Protein AF-A0A967HK49-F1 (afdb_monomer)

Radius of gyration: 25.36 Å; Cα contacts (8 Å, |Δi|>4): 169; chains: 1; bounding box: 59×46×74 Å

Solvent-accessible surface area (backbone atoms only — not comparable to full-atom values): 9753 Å² total; per-residue (Å²): 129,74,72,48,77,47,80,53,102,76,40,44,35,42,35,39,63,53,72,50,97,86,39,42,35,44,36,43,31,40,34,40,38,42,48,78,60,36,55,66,58,54,94,52,14,68,64,40,56,65,20,32,44,98,86,43,30,23,46,39,30,36,36,38,32,46,36,78,93,59,62,46,79,44,81,36,56,63,60,22,51,51,47,33,52,55,48,53,51,53,53,51,54,52,52,50,51,51,52,52,55,48,54,50,49,54,50,56,66,69,45,76,69,57,77,88,57,77,81,59,57,71,66,61,50,48,53,58,45,52,68,53,42,75,75,63,58,61,75,83,71,69,57,52,71,65,56,56,50,53,52,51,51,49,56,48,51,52,52,52,48,48,59,71,65,66,78,72,87,74,93,132

pLDDT: mean 71.93, std 16.98, range [38.19, 93.62]

Mean predicted aligned error: 16.42 Å

Secondary structure (DSSP, 8-state):
-PPEEEEETTEEEEEEEEE-TT-EEEEEEEEEEEHHHHHTTGGGHHHHHHT--TTSEEEEEEEEEEETTEEEEEEE-HHHHHHHHHHHHHHHHHHHHHHHHHHHHHHHHHS---GGGTTS-HHHHHHHHHHHHTTTS-GGG---HHHHHHHHHHHHHHHHHHHHHSS-----

Nearest PDB structures (foldseek):
  6uxd-assembly2_B  TM=5.721E-01  e=3.388E-01  Chlamydia trachomatis L2/434/Bu
  3n8b-assembly1_B  TM=3.543E-01  e=1.257E+00  Borreliella burgdorferi
  3df6-assembly2_D  TM=5.010E-01  e=8.467E+00  Captovirus AFV1

Foldseek 3Di:
DDWDWDDDPFKIKIKDWDADPVQWTWMKMKIFHALVVLCVPPPCSVLQQLLQDVVRTGIKMWIWTDGPVDIDIDIDCVNSVVSNVVVVVVVVVVVLVVVVVVVVVVVVVVPPPPPVCVPDDPVVVCVVCVVVVVVVDPCVNPPPVVNVVVVVVVVVVVVVVCVVVVPDDDDD

Structure (mmCIF, N/CA/C/O backbone):
data_AF-A0A967HK49-F1
#
_entry.id   AF-A0A967HK49-F1
#
loop_
_atom_site.group_PDB
_atom_site.id
_atom_site.type_symbol
_atom_site.label_atom_id
_atom_site.label_alt_id
_atom_site.label_comp_id
_atom_site.label_asym_id
_atom_site.label_entity_id
_atom_site.label_seq_id
_atom_site.pdbx_PDB_ins_code
_atom_site.Cartn_x
_atom_site.Cartn_y
_atom_site.Cartn_z
_atom_site.occupancy
_atom_site.B_iso_or_equiv
_atom_site.auth_seq_id
_atom_site.auth_comp_id
_atom_site.auth_asym_id
_atom_site.auth_atom_id
_atom_site.pdbx_PDB_model_num
ATOM 1 N N . MET A 1 1 ? 6.597 -4.920 20.587 1.00 59.91 1 MET A N 1
ATOM 2 C CA . MET A 1 1 ? 5.125 -4.834 20.531 1.00 59.91 1 MET A CA 1
ATOM 3 C C . MET A 1 1 ? 4.633 -6.159 20.006 1.00 59.91 1 MET A C 1
ATOM 5 O O . MET A 1 1 ? 5.115 -6.571 18.957 1.00 59.91 1 MET A O 1
ATOM 9 N N . ASP A 1 2 ? 3.750 -6.824 20.742 1.00 75.25 2 ASP A N 1
ATOM 10 C CA . ASP A 1 2 ? 3.174 -8.090 20.297 1.00 75.25 2 ASP A CA 1
ATOM 11 C C . ASP A 1 2 ? 2.218 -7.825 19.134 1.00 75.25 2 ASP A C 1
ATOM 13 O O . ASP A 1 2 ? 1.284 -7.028 19.238 1.00 75.25 2 ASP A O 1
ATOM 17 N N . GLN A 1 3 ? 2.499 -8.452 17.993 1.00 78.75 3 GLN A N 1
ATOM 18 C CA . GLN A 1 3 ? 1.605 -8.439 16.845 1.00 78.75 3 GLN A CA 1
ATOM 19 C C . GLN A 1 3 ? 0.640 -9.607 16.960 1.00 78.75 3 GLN A C 1
ATOM 21 O O . GLN A 1 3 ? 1.050 -10.758 17.092 1.00 78.75 3 GLN A O 1
ATOM 26 N N . THR A 1 4 ? -0.649 -9.306 16.857 1.00 85.69 4 THR A N 1
ATOM 27 C CA . THR A 1 4 ? -1.687 -10.324 16.731 1.00 85.69 4 THR A CA 1
ATOM 28 C C . THR A 1 4 ? -2.080 -10.429 15.267 1.00 85.69 4 THR A C 1
ATOM 30 O O . THR A 1 4 ? -2.543 -9.457 14.667 1.00 85.69 4 THR A O 1
ATOM 33 N N . VAL A 1 5 ? -1.886 -11.610 14.685 1.00 85.69 5 VAL A N 1
ATOM 34 C CA . VAL A 1 5 ? -2.357 -11.923 13.335 1.00 85.69 5 VAL A CA 1
ATOM 35 C C . VAL A 1 5 ? -3.682 -12.665 13.463 1.00 85.69 5 VAL A C 1
ATOM 37 O O . VAL A 1 5 ? -3.742 -13.744 14.044 1.00 85.69 5 VAL A O 1
ATOM 40 N N . LEU A 1 6 ? -4.743 -12.078 12.923 1.00 83.50 6 LEU A N 1
ATOM 41 C CA . LEU A 1 6 ? -6.047 -12.711 12.780 1.00 83.50 6 LEU A CA 1
ATOM 42 C C . LEU A 1 6 ? -6.212 -13.128 11.320 1.00 83.50 6 LEU A C 1
ATOM 44 O O . LEU A 1 6 ? -6.276 -12.286 10.424 1.00 83.50 6 LEU A O 1
ATOM 48 N N . GLN A 1 7 ? -6.274 -14.435 11.084 1.00 83.88 7 GLN A N 1
ATOM 49 C CA . GLN A 1 7 ? -6.595 -15.005 9.780 1.00 83.88 7 GLN A CA 1
ATOM 50 C C . GLN A 1 7 ? -8.032 -15.516 9.794 1.00 83.88 7 GLN A C 1
ATOM 52 O O . GLN A 1 7 ? -8.394 -16.354 10.617 1.00 83.88 7 GLN A O 1
ATOM 57 N N . GLY A 1 8 ? -8.845 -15.012 8.874 1.00 80.81 8 GLY A N 1
ATOM 58 C CA . GLY A 1 8 ? -10.134 -15.586 8.514 1.00 80.81 8 GLY A CA 1
ATOM 59 C C . GLY A 1 8 ? -10.184 -15.907 7.023 1.00 80.81 8 GLY A C 1
ATOM 60 O O . GLY A 1 8 ? -9.365 -15.418 6.244 1.00 80.81 8 GLY A O 1
ATOM 61 N N . ASP A 1 9 ? -11.195 -16.673 6.612 1.00 77.00 9 ASP A N 1
ATOM 62 C CA . ASP A 1 9 ? -11.347 -17.180 5.236 1.00 77.00 9 ASP A CA 1
ATOM 63 C C . ASP A 1 9 ? -11.295 -16.091 4.150 1.00 77.00 9 ASP A C 1
ATOM 65 O O . ASP A 1 9 ? -10.948 -16.356 3.000 1.00 77.00 9 ASP A O 1
ATOM 69 N N . ARG A 1 10 ? -11.662 -14.851 4.497 1.00 73.94 10 ARG A N 1
ATOM 70 C CA . ARG A 1 10 ? -11.753 -13.717 3.561 1.00 73.94 10 ARG A CA 1
ATOM 71 C C . ARG A 1 10 ? -10.971 -12.482 3.979 1.00 73.94 10 ARG A C 1
ATOM 73 O O . ARG A 1 10 ? -10.972 -11.497 3.245 1.00 73.94 10 ARG A O 1
ATOM 80 N N . LEU A 1 11 ? -10.355 -12.504 5.155 1.00 79.62 11 LEU A N 1
ATOM 81 C CA . LEU A 1 11 ? -9.755 -11.317 5.739 1.00 79.62 11 LEU A CA 1
ATOM 82 C C . LEU A 1 11 ? -8.552 -11.716 6.579 1.00 79.62 11 LEU A C 1
ATOM 84 O O . LEU A 1 11 ? -8.657 -12.529 7.492 1.00 79.62 11 LEU A O 1
ATOM 88 N N . GLU A 1 12 ? -7.414 -11.119 6.256 1.00 85.88 12 GLU A N 1
ATOM 89 C CA . GLU A 1 12 ? -6.233 -11.161 7.106 1.00 85.88 12 GLU A CA 1
ATOM 90 C C . GLU A 1 12 ? -6.083 -9.791 7.757 1.00 85.88 12 GLU A C 1
ATOM 92 O O . GLU A 1 12 ? -6.076 -8.763 7.074 1.00 85.88 12 GLU A O 1
ATOM 97 N N . ALA A 1 13 ? -5.992 -9.783 9.081 1.00 86.44 13 ALA A N 1
ATOM 98 C CA . ALA A 1 13 ? -5.774 -8.590 9.873 1.00 86.44 13 ALA A CA 1
ATOM 99 C C . ALA A 1 13 ? -4.514 -8.761 10.711 1.00 86.44 13 ALA A C 1
ATOM 101 O O . ALA A 1 13 ? -4.314 -9.784 11.364 1.00 86.44 13 ALA A O 1
ATOM 102 N N . ARG A 1 14 ? -3.673 -7.733 10.728 1.00 87.50 14 ARG A N 1
ATOM 103 C CA . ARG A 1 14 ? -2.539 -7.639 11.647 1.00 87.50 14 ARG A CA 1
ATOM 104 C C . ARG A 1 14 ? -2.783 -6.463 12.560 1.00 87.50 14 ARG A C 1
ATOM 106 O O . ARG A 1 14 ? -2.852 -5.338 12.080 1.00 87.50 14 ARG A O 1
ATOM 113 N N . ALA A 1 15 ? -2.938 -6.723 13.848 1.00 88.00 15 ALA A N 1
ATOM 114 C CA . ALA A 1 15 ? -3.161 -5.699 14.852 1.00 88.00 15 ALA A CA 1
ATOM 115 C C . ALA A 1 15 ? -1.942 -5.589 15.768 1.00 88.00 15 ALA A C 1
ATOM 117 O O . ALA A 1 15 ? -1.359 -6.593 16.182 1.00 88.00 15 ALA A O 1
ATOM 118 N N . ALA A 1 16 ? -1.565 -4.359 16.081 1.00 88.75 16 ALA A N 1
ATOM 119 C CA . ALA A 1 16 ? -0.555 -4.021 17.063 1.00 88.75 16 ALA A CA 1
ATOM 120 C C . ALA A 1 16 ? -0.998 -2.764 17.804 1.00 88.75 16 ALA A C 1
ATOM 122 O O . ALA A 1 16 ? -1.587 -1.856 17.223 1.00 88.75 16 ALA A O 1
ATOM 123 N N . GLY A 1 17 ? -0.692 -2.681 19.088 1.00 88.06 17 GLY A N 1
ATOM 124 C CA . GLY A 1 17 ? -0.966 -1.470 19.836 1.00 88.06 17 GLY A CA 1
ATOM 125 C C . GLY A 1 17 ? -0.784 -1.653 21.321 1.00 88.06 17 GLY A C 1
ATOM 126 O O . GLY A 1 17 ? -0.245 -2.660 21.784 1.00 88.06 17 GLY A O 1
ATOM 127 N N . SER A 1 18 ? -1.230 -0.650 22.057 1.00 86.75 18 SER A N 1
ATOM 128 C CA . SER A 1 18 ? -1.155 -0.624 23.508 1.00 86.75 18 SER A CA 1
ATOM 129 C C . SER A 1 18 ? -2.443 -0.078 24.098 1.00 86.75 18 SER A C 1
ATOM 131 O O . SER A 1 18 ? -3.099 0.787 23.516 1.00 86.75 18 SER A O 1
ATOM 133 N N . PHE A 1 19 ? -2.760 -0.565 25.288 1.00 88.56 19 PHE A N 1
ATOM 134 C CA . PHE A 1 19 ? -3.744 0.035 26.170 1.00 88.56 19 PHE A CA 1
ATOM 135 C C . PHE A 1 19 ? -3.043 0.398 27.476 1.00 88.56 19 PHE A C 1
ATOM 137 O O . PHE A 1 19 ? -2.135 -0.313 27.915 1.00 88.56 19 PHE A O 1
ATOM 144 N N . ASP A 1 20 ? -3.439 1.508 28.085 1.00 89.06 20 ASP A N 1
ATOM 145 C CA . ASP A 1 20 ? -2.956 1.887 29.409 1.00 89.06 20 ASP A CA 1
ATOM 146 C C . ASP A 1 20 ? -4.024 1.661 30.491 1.00 89.06 20 ASP A C 1
ATOM 148 O O . ASP A 1 20 ? -5.205 1.434 30.216 1.00 89.06 20 ASP A O 1
ATOM 152 N N . ILE A 1 21 ? -3.603 1.726 31.757 1.00 89.44 21 ILE A N 1
ATOM 153 C CA . ILE A 1 21 ? -4.493 1.588 32.922 1.00 89.44 21 ILE A CA 1
ATOM 154 C C . ILE A 1 21 ? -5.506 2.734 33.051 1.00 89.44 21 ILE A C 1
ATOM 156 O O . ILE A 1 21 ? -6.450 2.625 33.828 1.00 89.44 21 ILE A O 1
ATOM 160 N N . SER A 1 22 ? -5.319 3.831 32.308 1.00 87.81 22 SER A N 1
ATOM 161 C CA . SER A 1 22 ? -6.276 4.938 32.253 1.00 87.81 22 SER A CA 1
A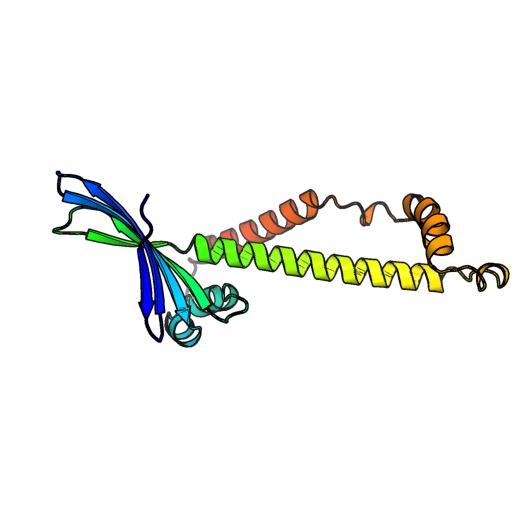TOM 162 C C . SER A 1 22 ? -7.403 4.686 31.246 1.00 87.81 22 SER A C 1
ATOM 164 O O . SER A 1 22 ? -8.289 5.525 31.087 1.00 87.81 22 SER A O 1
ATOM 166 N N . GLY A 1 23 ? -7.387 3.526 30.580 1.00 87.56 23 GLY A N 1
ATOM 167 C CA . GLY A 1 23 ? -8.367 3.160 29.570 1.00 87.56 23 GLY A CA 1
ATOM 168 C C . GLY A 1 23 ? -8.146 3.886 28.248 1.00 87.56 23 GLY A C 1
ATOM 169 O O . GLY A 1 23 ? -9.078 3.956 27.447 1.00 87.56 23 GLY A O 1
ATOM 170 N N . ARG A 1 24 ? -6.950 4.440 27.995 1.00 88.88 24 ARG A N 1
ATOM 171 C CA . ARG A 1 24 ? -6.607 4.954 26.668 1.00 88.88 24 ARG A CA 1
ATOM 172 C C . ARG A 1 24 ? -6.090 3.827 25.794 1.00 88.88 24 ARG A C 1
ATOM 174 O O . ARG A 1 24 ? -5.259 3.015 26.196 1.00 88.88 24 ARG A O 1
ATOM 181 N N . LEU A 1 25 ? -6.603 3.820 24.579 1.00 90.81 25 LEU A N 1
ATOM 182 C CA . LEU A 1 25 ? -6.329 2.859 23.537 1.00 90.81 25 LEU A CA 1
ATOM 183 C C . LEU A 1 25 ? -5.545 3.574 22.429 1.00 90.81 25 LEU A C 1
ATOM 185 O O . LEU A 1 25 ? -5.904 4.687 22.039 1.00 90.81 25 LEU A O 1
ATOM 189 N N . ASP A 1 26 ? -4.489 2.943 21.926 1.00 91.19 26 ASP A N 1
ATOM 190 C CA . ASP A 1 26 ? -3.879 3.270 20.633 1.00 91.19 26 ASP A CA 1
ATOM 191 C C . ASP A 1 26 ? -3.576 1.945 19.934 1.00 91.19 26 ASP A C 1
ATOM 193 O O . ASP A 1 26 ? -2.588 1.268 20.234 1.00 91.19 26 ASP A O 1
ATOM 197 N N . LEU A 1 27 ? -4.500 1.525 19.071 1.00 90.31 27 LEU A N 1
ATOM 198 C CA . LEU A 1 27 ? -4.383 0.311 18.274 1.00 90.31 27 LEU A CA 1
ATOM 199 C C . LEU A 1 27 ? -4.265 0.681 16.802 1.00 90.31 27 LEU A C 1
ATOM 201 O O . LEU A 1 27 ? -5.121 1.366 16.245 1.00 90.31 27 LEU A O 1
ATOM 205 N N . GLY A 1 28 ? -3.228 0.162 16.160 1.00 90.81 28 GLY A N 1
ATOM 206 C CA . GLY A 1 28 ? -3.113 0.106 14.714 1.00 90.81 28 GLY A CA 1
ATOM 207 C C . GLY A 1 28 ? -3.456 -1.296 14.229 1.00 90.81 28 GLY A C 1
ATOM 208 O O . GLY A 1 28 ? -2.898 -2.286 14.699 1.00 90.81 28 GLY A O 1
ATOM 209 N N . ALA A 1 29 ? -4.351 -1.400 13.258 1.00 90.56 29 ALA A N 1
ATOM 210 C CA . ALA A 1 29 ? -4.594 -2.631 12.529 1.00 90.56 29 ALA A CA 1
ATOM 211 C C . ALA A 1 29 ? -4.376 -2.401 11.037 1.00 90.56 29 ALA A C 1
ATOM 213 O O . ALA A 1 29 ? -4.751 -1.370 10.499 1.00 90.56 29 ALA A O 1
ATOM 214 N N . THR A 1 30 ? -3.762 -3.356 10.353 1.00 90.69 30 THR A N 1
ATOM 215 C CA . THR A 1 30 ? -3.706 -3.394 8.891 1.00 90.69 30 THR A CA 1
ATOM 216 C C . THR A 1 30 ? -4.567 -4.549 8.418 1.00 90.69 30 THR A C 1
ATOM 218 O O . THR A 1 30 ? -4.352 -5.695 8.812 1.00 90.69 30 THR A O 1
ATOM 221 N N . LEU A 1 31 ? -5.553 -4.232 7.591 1.00 90.38 31 LEU A N 1
ATOM 222 C CA . LEU A 1 31 ? -6.502 -5.159 6.998 1.00 90.38 31 LEU A CA 1
ATOM 223 C C . LEU A 1 31 ? -6.116 -5.371 5.539 1.00 90.38 31 LEU A C 1
ATOM 225 O O . LEU A 1 31 ? -5.978 -4.408 4.790 1.00 90.38 31 LEU A O 1
ATOM 229 N N . LEU A 1 32 ? -5.961 -6.621 5.119 1.00 90.56 32 LEU A N 1
ATOM 230 C CA . LEU A 1 32 ? -5.798 -6.959 3.709 1.00 90.56 32 LEU A CA 1
ATOM 231 C C . LEU A 1 32 ? -7.178 -7.243 3.120 1.00 90.56 32 LEU A C 1
ATOM 233 O O . LEU A 1 32 ? -7.734 -8.328 3.303 1.00 90.56 32 LEU A O 1
ATOM 237 N N . LEU A 1 33 ? -7.746 -6.248 2.440 1.00 88.25 33 LEU A N 1
ATOM 238 C CA . LEU A 1 33 ? -9.073 -6.349 1.846 1.00 88.25 33 LEU A CA 1
ATOM 239 C C . LEU A 1 33 ? -8.999 -7.003 0.460 1.00 88.25 33 LEU A C 1
ATOM 241 O O . LEU A 1 33 ? -8.204 -6.566 -0.371 1.00 88.25 33 LEU A O 1
ATOM 245 N N . PRO A 1 34 ? -9.839 -8.002 0.152 1.00 89.00 34 PRO A N 1
ATOM 246 C CA . PRO A 1 34 ? -9.986 -8.486 -1.213 1.00 89.00 34 PRO A CA 1
ATOM 247 C C . PRO A 1 34 ? -10.545 -7.385 -2.122 1.00 89.00 34 PRO A C 1
ATOM 249 O O . PRO A 1 34 ? -11.345 -6.545 -1.695 1.00 89.00 34 PRO A O 1
ATOM 252 N N . ARG A 1 35 ? -10.153 -7.428 -3.397 1.00 85.00 35 ARG A N 1
ATOM 253 C CA . ARG A 1 35 ? -10.553 -6.462 -4.427 1.00 85.00 35 ARG A CA 1
ATOM 254 C C . ARG A 1 35 ? -12.060 -6.196 -4.469 1.00 85.00 35 ARG A C 1
ATOM 256 O O . ARG A 1 35 ? -12.460 -5.038 -4.491 1.00 85.00 35 ARG A O 1
ATOM 263 N N . ASP A 1 36 ? -12.885 -7.236 -4.370 1.00 87.69 36 ASP A N 1
ATOM 264 C CA . ASP A 1 36 ? -14.349 -7.110 -4.404 1.00 87.69 36 ASP A CA 1
ATOM 265 C C . ASP A 1 36 ? -14.905 -6.217 -3.282 1.00 87.69 36 ASP A C 1
ATOM 267 O O . ASP A 1 36 ? -15.935 -5.561 -3.449 1.00 87.69 36 ASP A O 1
ATOM 271 N N . LEU A 1 37 ? -14.247 -6.196 -2.115 1.00 85.00 37 LEU A N 1
ATOM 272 C CA . LEU A 1 37 ? -14.624 -5.325 -1.000 1.00 85.00 37 LEU A CA 1
ATOM 273 C C . LEU A 1 37 ? -14.083 -3.906 -1.191 1.00 85.00 37 LEU A C 1
ATOM 275 O O . LEU A 1 37 ? -14.790 -2.947 -0.887 1.00 85.00 37 LEU A O 1
ATOM 279 N N . ALA A 1 38 ? -12.876 -3.761 -1.742 1.00 83.50 38 ALA A N 1
ATOM 280 C CA . ALA A 1 38 ? -12.305 -2.456 -2.075 1.00 83.50 38 ALA A CA 1
ATOM 281 C C . ALA A 1 38 ? -13.122 -1.725 -3.158 1.00 83.50 38 ALA A C 1
ATOM 283 O O . ALA A 1 38 ? -13.341 -0.518 -3.069 1.00 83.50 38 ALA A O 1
ATOM 284 N N . GLU A 1 39 ? -13.648 -2.452 -4.144 1.00 84.81 39 GLU A N 1
ATOM 285 C CA . GLU A 1 39 ? -14.503 -1.895 -5.199 1.00 84.81 39 GLU A CA 1
ATOM 286 C C . GLU A 1 39 ? -15.838 -1.366 -4.653 1.00 84.81 39 GLU A C 1
ATOM 288 O O . GLU A 1 39 ? -16.379 -0.380 -5.154 1.00 84.81 39 GLU A O 1
ATOM 293 N N . ARG A 1 40 ? -16.334 -1.954 -3.560 1.00 85.44 40 ARG A N 1
ATOM 294 C CA . ARG A 1 40 ? -17.551 -1.501 -2.868 1.00 85.44 40 ARG A CA 1
ATOM 295 C C . ARG A 1 40 ? -17.337 -0.258 -2.006 1.00 85.44 40 ARG A C 1
ATOM 297 O O . ARG A 1 40 ? -18.323 0.356 -1.610 1.00 85.44 40 ARG A O 1
ATOM 304 N N . ALA A 1 41 ? -16.091 0.154 -1.757 1.00 76.25 41 ALA A N 1
ATOM 305 C CA . ALA A 1 41 ? -15.759 1.326 -0.940 1.00 76.25 41 ALA A CA 1
ATOM 306 C C . ALA A 1 41 ? -16.077 2.681 -1.620 1.00 76.25 41 ALA A C 1
ATOM 308 O O . ALA A 1 41 ? -15.678 3.741 -1.138 1.00 76.25 41 ALA A O 1
ATOM 309 N N . GLY A 1 42 ? -16.814 2.672 -2.736 1.00 75.75 42 GLY A N 1
ATOM 310 C CA . GLY A 1 42 ? -17.371 3.871 -3.353 1.00 75.75 42 GLY A CA 1
ATOM 311 C C . GLY A 1 42 ? -16.318 4.718 -4.064 1.00 75.75 42 GLY A C 1
ATOM 312 O O . GLY A 1 42 ? -15.591 4.226 -4.928 1.00 75.75 42 GLY A O 1
ATOM 313 N N . SER A 1 43 ? -16.251 6.010 -3.736 1.00 77.88 43 SER A N 1
ATOM 314 C CA . SER A 1 43 ? -15.398 6.994 -4.424 1.00 77.88 43 SER A CA 1
ATOM 315 C C . SER A 1 43 ? -13.900 6.678 -4.358 1.00 77.88 43 SER A C 1
ATOM 317 O O . SER A 1 43 ? -13.168 7.068 -5.264 1.00 77.88 43 SER A O 1
ATOM 319 N N . LEU A 1 44 ? -13.459 5.927 -3.343 1.00 72.50 44 LEU A N 1
ATOM 320 C CA . LEU A 1 44 ? -12.060 5.531 -3.139 1.00 72.50 44 LEU A CA 1
ATOM 321 C C . LEU A 1 44 ? -11.669 4.234 -3.870 1.00 72.50 44 LEU A C 1
ATOM 323 O O . LEU A 1 44 ? -10.498 3.862 -3.882 1.00 72.50 44 LEU A O 1
ATOM 327 N N . SER A 1 45 ? -12.625 3.552 -4.508 1.00 78.69 45 SER A N 1
ATOM 328 C CA . SER A 1 45 ? -12.418 2.245 -5.153 1.00 78.69 45 SER A CA 1
ATOM 329 C C . SER A 1 45 ? -11.265 2.233 -6.160 1.00 78.69 45 SER A C 1
ATOM 331 O O . SER A 1 45 ? -10.447 1.322 -6.136 1.00 78.69 45 SER A O 1
ATOM 333 N N . ARG A 1 46 ? -11.148 3.250 -7.023 1.00 77.56 46 ARG A N 1
ATOM 334 C CA . ARG A 1 46 ? -10.095 3.297 -8.055 1.00 77.56 46 ARG A CA 1
ATOM 335 C C . ARG A 1 46 ? -8.686 3.381 -7.471 1.00 77.56 46 ARG A C 1
ATOM 337 O O . ARG A 1 46 ? -7.789 2.710 -7.971 1.00 77.56 46 ARG A O 1
ATOM 344 N N . GLU A 1 47 ? -8.503 4.185 -6.430 1.00 77.06 47 GLU A N 1
ATOM 345 C CA . GLU A 1 47 ? -7.204 4.343 -5.768 1.00 77.06 47 GLU A CA 1
ATOM 346 C C . GLU A 1 47 ? -6.850 3.093 -4.960 1.00 77.06 47 GLU A C 1
ATOM 348 O O . GLU A 1 47 ? -5.728 2.600 -5.042 1.00 77.06 47 GLU A O 1
ATOM 353 N N . LEU A 1 48 ? -7.832 2.516 -4.262 1.00 78.44 48 LEU A N 1
ATOM 354 C CA . LEU A 1 48 ? -7.661 1.272 -3.513 1.00 78.44 48 LEU A CA 1
ATOM 355 C C . LEU A 1 48 ? -7.332 0.088 -4.430 1.00 78.44 48 LEU A C 1
ATOM 357 O O . LEU A 1 48 ? -6.434 -0.688 -4.128 1.00 78.44 48 LEU A O 1
ATOM 361 N N . VAL A 1 49 ? -7.998 -0.036 -5.579 1.00 81.50 49 VAL A N 1
ATOM 362 C CA . VAL A 1 49 ? -7.710 -1.099 -6.556 1.00 81.50 49 VAL A CA 1
ATOM 363 C C . VAL A 1 49 ? -6.315 -0.936 -7.163 1.00 81.50 49 VAL A C 1
ATOM 365 O O . VAL A 1 49 ? -5.637 -1.936 -7.382 1.00 81.50 49 VAL A O 1
ATOM 368 N N . ALA A 1 50 ? -5.845 0.296 -7.388 1.00 79.44 50 ALA A N 1
ATOM 369 C CA . ALA A 1 50 ? -4.471 0.539 -7.837 1.00 79.44 50 ALA A CA 1
ATOM 370 C C . ALA A 1 50 ? -3.423 0.148 -6.776 1.00 79.44 50 ALA A C 1
ATOM 372 O O . ALA A 1 50 ? -2.301 -0.218 -7.122 1.00 79.44 50 ALA A O 1
ATOM 373 N N . ALA A 1 51 ? -3.801 0.186 -5.496 1.00 80.62 51 ALA A N 1
ATOM 374 C CA . ALA A 1 51 ? -2.976 -0.254 -4.374 1.00 80.62 51 ALA A CA 1
ATOM 375 C C . ALA A 1 51 ? -2.979 -1.777 -4.160 1.00 80.62 51 ALA A C 1
ATOM 377 O O . ALA A 1 51 ? -2.247 -2.266 -3.299 1.00 80.62 51 ALA A O 1
ATOM 378 N N . ALA A 1 52 ? -3.790 -2.535 -4.907 1.00 85.50 52 ALA A N 1
ATOM 379 C CA . ALA A 1 52 ? -3.887 -3.979 -4.737 1.00 85.50 52 ALA A CA 1
ATOM 380 C C . ALA A 1 52 ? -2.544 -4.663 -5.027 1.00 85.50 52 ALA A C 1
ATOM 382 O O . ALA A 1 52 ? -1.935 -4.439 -6.072 1.00 85.50 52 ALA A O 1
ATOM 383 N N . GLY A 1 53 ? -2.074 -5.502 -4.105 1.00 80.06 53 GLY A N 1
ATOM 384 C CA . GLY A 1 53 ? -0.884 -6.339 -4.242 1.00 80.06 53 GLY A CA 1
ATOM 385 C C . GLY A 1 53 ? -0.979 -7.346 -5.396 1.00 80.06 53 GLY A C 1
ATOM 386 O O . GLY A 1 53 ? -1.990 -7.437 -6.090 1.00 80.06 53 GLY A O 1
ATOM 387 N N . ALA A 1 54 ? 0.092 -8.114 -5.623 1.00 79.88 54 ALA A N 1
ATOM 388 C CA . ALA A 1 54 ? 0.105 -9.153 -6.668 1.00 79.88 54 ALA A CA 1
ATOM 389 C C . ALA A 1 54 ? -0.922 -10.270 -6.386 1.00 79.88 54 ALA A C 1
ATOM 391 O O . ALA A 1 54 ? -1.445 -10.910 -7.291 1.00 79.88 54 ALA A O 1
ATOM 392 N N . ASP A 1 55 ? -1.243 -10.444 -5.111 1.00 84.50 55 ASP A N 1
ATOM 393 C CA . ASP A 1 55 ? -2.291 -11.278 -4.538 1.00 84.50 55 ASP A CA 1
ATOM 394 C C . ASP A 1 55 ? -3.703 -10.662 -4.648 1.00 84.50 55 ASP A C 1
ATOM 396 O O . ASP A 1 55 ? -4.679 -11.254 -4.188 1.00 84.50 55 ASP A O 1
ATOM 400 N N . GLY A 1 56 ? -3.836 -9.475 -5.253 1.00 86.25 56 GLY A N 1
ATOM 401 C CA . GLY A 1 56 ? -5.113 -8.790 -5.461 1.00 86.25 56 GLY A CA 1
ATOM 402 C C . GLY A 1 56 ? -5.730 -8.217 -4.183 1.00 86.25 56 GLY A C 1
ATOM 403 O O . GLY A 1 56 ? -6.921 -7.890 -4.174 1.00 86.25 56 GLY A O 1
ATOM 404 N N . ARG A 1 57 ? -4.948 -8.106 -3.102 1.00 88.44 57 ARG A N 1
ATOM 405 C CA . ARG A 1 57 ? -5.402 -7.582 -1.810 1.00 88.44 57 ARG A CA 1
ATOM 406 C C . ARG A 1 57 ? -4.929 -6.155 -1.592 1.00 88.44 57 ARG A C 1
ATOM 408 O O . ARG A 1 57 ? -3.803 -5.805 -1.924 1.00 88.44 57 ARG A O 1
ATOM 415 N N . VAL A 1 58 ? -5.790 -5.335 -1.009 1.00 88.81 58 VAL A N 1
ATOM 416 C CA . VAL A 1 58 ? -5.531 -3.925 -0.731 1.00 88.81 58 VAL A CA 1
ATOM 417 C C . VAL A 1 58 ? -5.228 -3.754 0.756 1.00 88.81 58 VAL A C 1
ATOM 419 O O . VAL A 1 58 ? -6.097 -4.067 1.576 1.00 88.81 58 VAL A O 1
ATOM 422 N N . PRO A 1 59 ? -4.037 -3.262 1.137 1.00 88.81 59 PRO A N 1
ATOM 423 C CA . PRO A 1 59 ? -3.729 -2.987 2.532 1.00 88.81 59 PRO A CA 1
ATOM 424 C C . PRO A 1 59 ? -4.433 -1.708 2.988 1.00 88.81 59 PRO A C 1
ATOM 426 O O . PRO A 1 59 ? -4.158 -0.625 2.483 1.00 88.81 59 PRO A O 1
ATOM 429 N N . VAL A 1 60 ? -5.325 -1.819 3.967 1.00 90.00 60 VAL A N 1
ATOM 430 C CA . VAL A 1 60 ? -6.028 -0.690 4.584 1.00 90.00 60 VAL A CA 1
ATOM 431 C C . VAL A 1 60 ? -5.682 -0.639 6.062 1.00 90.00 60 VAL A C 1
ATOM 433 O O . VAL A 1 60 ? -5.940 -1.586 6.803 1.00 90.00 60 VAL A O 1
ATOM 436 N N . GLY A 1 61 ? -5.086 0.467 6.496 1.00 90.94 61 GLY A N 1
ATOM 437 C CA . GLY A 1 61 ? -4.853 0.733 7.904 1.00 90.94 61 GLY A CA 1
ATOM 438 C C . GLY A 1 61 ? -6.138 1.181 8.595 1.00 90.94 61 GLY A C 1
ATOM 439 O O . GLY A 1 61 ? -6.980 1.882 8.031 1.00 90.94 61 GLY A O 1
ATOM 440 N N . LEU A 1 62 ? -6.279 0.782 9.845 1.00 91.88 62 LEU A N 1
ATOM 441 C CA . LEU A 1 62 ? -7.307 1.212 10.770 1.00 91.88 62 LEU A CA 1
ATOM 442 C C . LEU A 1 62 ? -6.592 1.648 12.041 1.00 91.88 62 LEU A C 1
ATOM 444 O O . LEU A 1 62 ? -5.818 0.880 12.611 1.00 91.88 62 LEU A O 1
ATOM 448 N N . ARG A 1 63 ? -6.853 2.868 12.493 1.00 92.19 63 ARG A N 1
ATOM 449 C CA . ARG A 1 63 ? -6.344 3.369 13.760 1.00 92.19 63 ARG A CA 1
ATOM 450 C C . ARG A 1 63 ? -7.502 3.579 14.716 1.00 92.19 63 ARG A C 1
ATOM 452 O O . ARG A 1 63 ? -8.449 4.291 14.400 1.00 92.19 63 ARG A O 1
ATOM 459 N N . ILE A 1 64 ? -7.414 2.948 15.876 1.00 91.56 64 ILE A N 1
ATOM 460 C CA . ILE A 1 64 ? -8.387 3.072 16.953 1.00 91.56 64 ILE A CA 1
ATOM 461 C C . ILE A 1 64 ? -7.688 3.785 18.100 1.00 91.56 64 ILE A C 1
ATOM 463 O O . ILE A 1 64 ? -6.728 3.261 18.664 1.00 91.56 64 ILE A O 1
ATOM 467 N N . THR A 1 65 ? -8.156 4.981 18.431 1.00 93.62 65 THR A N 1
ATOM 468 C CA . THR A 1 65 ? -7.590 5.800 19.506 1.00 93.62 65 THR A CA 1
ATOM 469 C C . THR A 1 65 ? -8.663 6.212 20.507 1.00 93.62 65 THR A C 1
ATOM 471 O O . THR A 1 65 ? -9.851 6.046 20.258 1.00 93.62 65 THR A O 1
ATOM 474 N N . GLY A 1 66 ? -8.274 6.764 21.653 1.00 91.88 66 GLY A N 1
ATOM 475 C CA . GLY A 1 66 ? -9.224 7.343 22.609 1.00 91.88 66 GLY A CA 1
ATOM 476 C C . GLY A 1 66 ? -9.534 6.419 23.780 1.00 91.88 66 GLY A C 1
ATOM 477 O O . GLY A 1 66 ? -8.687 5.626 24.170 1.00 91.88 66 GLY A O 1
ATOM 478 N N . ASN A 1 67 ? -10.701 6.584 24.405 1.00 92.44 67 ASN A N 1
ATOM 479 C CA . ASN A 1 67 ? -11.077 5.806 25.589 1.00 92.44 67 ASN A CA 1
ATOM 480 C C . ASN A 1 67 ? -11.802 4.518 25.168 1.00 92.44 67 ASN A C 1
ATOM 482 O O . ASN A 1 67 ? -12.567 4.547 24.209 1.00 92.44 67 ASN A O 1
ATOM 486 N N . VAL A 1 68 ? -11.623 3.412 25.895 1.00 87.94 68 VAL A N 1
ATOM 487 C CA . VAL A 1 68 ? -12.349 2.147 25.665 1.00 87.94 68 VAL A CA 1
ATOM 488 C C . VAL A 1 68 ? -13.873 2.341 25.604 1.00 87.94 68 VAL A C 1
ATOM 490 O O . VAL A 1 68 ? -14.542 1.669 24.824 1.00 87.94 68 VAL A O 1
ATOM 493 N N . GLU A 1 69 ? -14.433 3.283 26.368 1.00 91.25 69 GLU A N 1
ATOM 494 C CA . GLU A 1 69 ? -15.878 3.573 26.345 1.00 91.25 69 GLU A CA 1
ATOM 495 C C . GLU A 1 69 ? -16.338 4.322 25.084 1.00 91.25 69 GLU A C 1
ATOM 497 O O . GLU A 1 69 ? -17.505 4.244 24.695 1.00 91.25 69 GLU A O 1
ATOM 502 N N . ARG A 1 70 ? -15.436 5.091 24.464 1.00 92.00 70 ARG A N 1
ATOM 503 C CA . ARG A 1 70 ? -15.693 5.924 23.280 1.00 92.00 70 ARG A CA 1
ATOM 504 C C . ARG A 1 70 ? -14.453 5.945 22.384 1.00 92.00 70 ARG A C 1
ATOM 506 O O . ARG A 1 70 ? -13.731 6.949 22.373 1.00 92.00 70 ARG A O 1
ATOM 513 N N . PRO A 1 71 ? -14.179 4.841 21.674 1.00 92.38 71 PRO A N 1
ATOM 514 C CA . PRO A 1 71 ? -13.056 4.793 20.759 1.00 92.38 71 PRO A CA 1
ATOM 515 C C . PRO A 1 71 ? -13.341 5.667 19.534 1.00 92.38 71 PRO A C 1
ATOM 517 O O . PRO A 1 71 ? -14.441 5.651 18.980 1.00 92.38 71 PRO A O 1
ATOM 520 N N . ASP A 1 72 ? -12.331 6.410 19.105 1.00 92.94 72 ASP A N 1
ATOM 521 C CA . ASP A 1 72 ? -12.279 7.092 17.819 1.00 92.94 72 ASP A CA 1
ATOM 522 C C . ASP A 1 72 ? -11.635 6.146 16.802 1.00 92.94 72 ASP A C 1
ATOM 524 O O . ASP A 1 72 ? -10.557 5.595 17.049 1.00 92.94 72 ASP A O 1
ATOM 528 N N . VAL A 1 73 ? -12.321 5.916 15.684 1.00 91.31 73 VAL A N 1
ATOM 529 C CA . VAL A 1 73 ? -11.887 4.989 14.640 1.00 91.31 73 VAL A CA 1
ATOM 530 C C . VAL A 1 73 ? -11.637 5.775 13.363 1.00 91.31 73 VAL A C 1
ATOM 532 O O . VAL A 1 73 ? -12.569 6.272 12.730 1.00 91.31 73 VAL A O 1
ATOM 535 N N . ALA A 1 74 ? -10.375 5.819 12.953 1.00 91.62 74 ALA A N 1
ATOM 536 C CA . ALA A 1 74 ? -9.936 6.449 11.722 1.00 91.62 74 ALA A CA 1
ATOM 537 C C . ALA A 1 74 ? -9.398 5.403 10.741 1.00 91.62 74 ALA A C 1
ATOM 539 O O . ALA A 1 74 ? -8.709 4.454 11.119 1.00 91.62 74 ALA A O 1
ATOM 540 N N . LEU A 1 75 ? -9.690 5.591 9.456 1.00 89.06 75 LEU A N 1
ATOM 541 C CA . LEU A 1 75 ? -9.048 4.832 8.388 1.00 89.06 75 LEU A CA 1
ATOM 542 C C . LEU A 1 75 ? -7.706 5.482 8.053 1.00 89.06 75 LEU A C 1
ATOM 544 O O . LEU A 1 75 ? -7.644 6.675 7.760 1.00 89.06 75 LEU A O 1
ATOM 548 N N . ASP A 1 76 ? -6.646 4.684 8.074 1.00 87.69 76 ASP A N 1
ATOM 549 C CA . ASP A 1 76 ? -5.300 5.096 7.700 1.00 87.69 76 ASP A CA 1
ATOM 550 C C . ASP A 1 76 ? -4.915 4.455 6.361 1.00 87.69 76 ASP A C 1
ATOM 552 O O . ASP A 1 76 ? -4.637 3.262 6.255 1.00 87.69 76 ASP A O 1
ATOM 556 N N . LEU A 1 77 ? -4.896 5.266 5.307 1.00 85.00 77 LEU A N 1
ATOM 557 C CA . LEU A 1 77 ? -4.540 4.824 3.958 1.00 85.00 77 LEU A CA 1
ATOM 558 C C . LEU A 1 77 ? -3.043 4.971 3.660 1.00 85.00 77 LEU A C 1
ATOM 560 O O . LEU A 1 77 ? -2.628 4.778 2.518 1.00 85.00 77 LEU A O 1
ATOM 564 N N 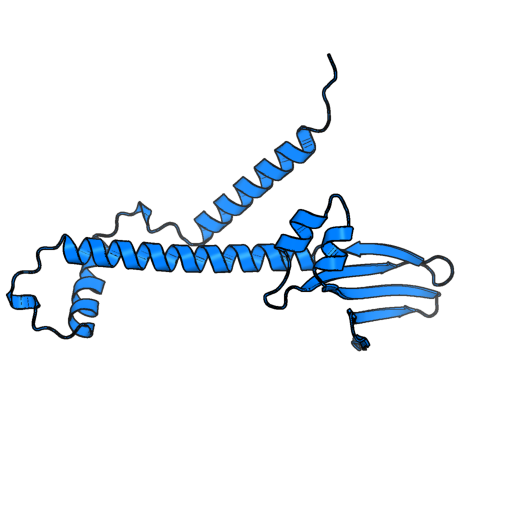. SER A 1 78 ? -2.215 5.295 4.657 1.00 85.06 78 SER A N 1
ATOM 565 C CA . SER A 1 78 ? -0.776 5.499 4.459 1.00 85.06 78 SER A CA 1
ATOM 566 C C . SER A 1 78 ? -0.101 4.245 3.905 1.00 85.06 78 SER A C 1
ATOM 568 O O . SER A 1 78 ? 0.687 4.343 2.970 1.00 85.06 78 SER A O 1
ATOM 570 N N . ALA A 1 79 ? -0.477 3.060 4.398 1.00 80.12 79 ALA A N 1
ATOM 571 C CA . ALA A 1 79 ? 0.040 1.788 3.892 1.00 80.12 79 ALA A CA 1
ATOM 572 C C . ALA A 1 79 ? -0.357 1.531 2.425 1.00 80.12 79 ALA A C 1
ATOM 574 O O . ALA A 1 79 ? 0.490 1.146 1.621 1.00 80.12 79 ALA A O 1
ATOM 575 N N . ALA A 1 80 ? -1.618 1.800 2.059 1.00 78.44 80 ALA A N 1
ATOM 576 C CA . ALA A 1 80 ? -2.087 1.712 0.674 1.00 78.44 80 ALA A CA 1
ATOM 577 C C . ALA A 1 80 ? -1.295 2.655 -0.238 1.00 78.44 80 ALA A C 1
ATOM 579 O O . ALA A 1 80 ? -0.839 2.256 -1.305 1.00 78.44 80 ALA A O 1
ATOM 580 N N . ARG A 1 81 ? -1.093 3.903 0.202 1.00 82.50 81 ARG A N 1
ATOM 581 C CA . ARG A 1 81 ? -0.340 4.909 -0.549 1.00 82.50 81 ARG A CA 1
ATOM 582 C C . ARG A 1 81 ? 1.104 4.474 -0.780 1.00 82.50 81 ARG A C 1
ATOM 584 O O . ARG A 1 81 ? 1.567 4.561 -1.912 1.00 82.50 81 ARG A O 1
ATOM 591 N N . THR A 1 82 ? 1.797 4.003 0.256 1.00 84.81 82 THR A N 1
ATOM 592 C CA . THR A 1 82 ? 3.170 3.496 0.125 1.00 84.81 82 THR A CA 1
ATOM 593 C C . THR A 1 82 ? 3.227 2.342 -0.874 1.00 84.81 82 THR A C 1
ATOM 595 O O . THR A 1 82 ? 4.031 2.388 -1.797 1.00 84.81 82 THR A O 1
ATOM 598 N N . ALA A 1 83 ? 2.296 1.386 -0.789 1.00 80.69 83 ALA A N 1
ATOM 599 C CA . ALA A 1 83 ? 2.234 0.263 -1.725 1.00 80.69 83 ALA A CA 1
ATOM 600 C C . ALA A 1 83 ? 2.025 0.703 -3.190 1.00 80.69 83 ALA A C 1
ATOM 602 O O . ALA A 1 83 ? 2.632 0.136 -4.100 1.00 80.69 83 ALA A O 1
ATOM 603 N N . VAL A 1 84 ? 1.197 1.727 -3.438 1.00 82.12 84 VAL A N 1
ATOM 604 C CA . VAL A 1 84 ? 1.028 2.310 -4.784 1.00 82.12 84 VAL A CA 1
ATOM 605 C C . VAL A 1 84 ? 2.326 2.940 -5.278 1.00 82.12 84 VAL A C 1
ATOM 607 O O . VAL A 1 84 ? 2.697 2.734 -6.432 1.00 82.12 84 VAL A O 1
ATOM 610 N N . VAL A 1 85 ? 3.003 3.716 -4.428 1.00 84.81 85 VAL A N 1
ATOM 611 C CA . VAL A 1 85 ? 4.252 4.408 -4.783 1.00 84.81 85 VAL A CA 1
ATOM 612 C C . VAL A 1 85 ? 5.355 3.404 -5.103 1.00 84.81 85 VAL A C 1
ATOM 614 O O . VAL A 1 85 ? 5.994 3.529 -6.147 1.00 84.81 85 VAL A O 1
ATOM 617 N N . ASP A 1 86 ? 5.529 2.384 -4.265 1.00 83.38 86 ASP A N 1
ATOM 618 C CA . ASP A 1 86 ? 6.543 1.348 -4.466 1.00 83.38 86 ASP A CA 1
ATOM 619 C C . ASP A 1 86 ? 6.318 0.605 -5.786 1.00 83.38 86 ASP A C 1
ATOM 621 O O . ASP A 1 86 ? 7.245 0.431 -6.576 1.00 83.38 86 ASP A O 1
ATOM 625 N N . ARG A 1 87 ? 5.064 0.257 -6.095 1.00 78.88 87 ARG A N 1
ATOM 626 C CA . ARG A 1 87 ? 4.727 -0.389 -7.368 1.00 78.88 87 ARG A CA 1
ATOM 627 C C . ARG A 1 87 ? 4.918 0.536 -8.568 1.00 78.88 87 ARG A C 1
ATOM 629 O O . ARG A 1 87 ? 5.389 0.093 -9.613 1.00 78.88 87 ARG A O 1
ATOM 636 N N . ALA A 1 88 ? 4.544 1.809 -8.453 1.00 80.44 88 ALA A N 1
ATOM 637 C CA . ALA A 1 88 ? 4.765 2.779 -9.522 1.00 80.44 88 ALA A CA 1
ATOM 638 C C . ALA A 1 88 ? 6.263 2.941 -9.818 1.00 80.44 88 ALA A C 1
ATOM 640 O O . ALA A 1 88 ? 6.654 3.023 -10.982 1.00 80.44 88 ALA A O 1
ATOM 641 N N . ARG A 1 89 ? 7.096 2.927 -8.772 1.00 86.25 89 ARG A N 1
ATOM 642 C CA . ARG A 1 89 ? 8.554 2.941 -8.888 1.00 86.25 89 ARG A CA 1
ATOM 643 C C . ARG A 1 89 ? 9.078 1.686 -9.581 1.00 86.25 89 ARG A C 1
ATOM 645 O O . ARG A 1 89 ? 9.841 1.811 -10.532 1.00 86.25 89 ARG A O 1
ATOM 652 N N . GLU A 1 90 ? 8.644 0.502 -9.160 1.00 85.12 90 GLU A N 1
ATOM 653 C CA . GLU A 1 90 ? 9.060 -0.766 -9.772 1.00 85.12 90 GLU A CA 1
ATOM 654 C C . GLU A 1 90 ? 8.701 -0.825 -11.267 1.00 85.12 90 GLU A C 1
ATOM 656 O O . GLU A 1 90 ? 9.555 -1.122 -12.103 1.00 85.12 90 GLU A O 1
ATOM 661 N N . ALA A 1 91 ? 7.473 -0.435 -11.624 1.00 80.31 91 ALA A N 1
ATOM 662 C CA . ALA A 1 91 ? 7.034 -0.371 -13.016 1.00 80.31 91 ALA A CA 1
ATOM 663 C C . ALA A 1 91 ? 7.839 0.651 -13.840 1.00 80.31 91 ALA A C 1
ATOM 665 O O . ALA A 1 91 ? 8.163 0.399 -15.001 1.00 80.31 91 ALA A O 1
ATOM 666 N N . ALA A 1 92 ? 8.189 1.799 -13.251 1.00 81.69 92 ALA A N 1
ATOM 667 C CA . ALA A 1 92 ? 9.033 2.795 -13.907 1.00 81.69 92 ALA A CA 1
ATOM 668 C C . ALA A 1 92 ? 10.462 2.275 -14.136 1.00 81.69 92 ALA A C 1
ATOM 670 O O . ALA A 1 92 ? 11.034 2.499 -15.203 1.00 81.69 92 ALA A O 1
ATOM 671 N N . GLU A 1 93 ? 11.032 1.547 -13.172 1.00 86.69 93 GLU A N 1
ATOM 672 C CA . GLU A 1 93 ? 12.347 0.916 -13.319 1.00 86.69 93 GLU A CA 1
ATOM 673 C C . GLU A 1 93 ? 12.348 -0.166 -14.406 1.00 86.69 93 GLU A C 1
ATOM 675 O O . GLU A 1 93 ? 13.289 -0.246 -15.197 1.00 86.69 93 GLU A O 1
ATOM 680 N N . GLU A 1 94 ? 11.295 -0.979 -14.485 1.00 87.44 94 GLU A N 1
ATOM 681 C CA . GLU A 1 94 ? 11.144 -1.988 -15.535 1.00 87.44 94 GLU A CA 1
ATOM 682 C C . GLU A 1 94 ? 11.046 -1.344 -16.925 1.00 87.44 94 GLU A C 1
ATOM 684 O O . GLU A 1 94 ? 11.800 -1.705 -17.832 1.00 87.44 94 GLU A O 1
ATOM 689 N N . GLN A 1 95 ? 10.218 -0.306 -17.072 1.00 81.25 95 GLN A N 1
ATOM 690 C CA . GLN A 1 95 ? 10.120 0.458 -18.317 1.00 81.25 95 GLN A CA 1
ATOM 691 C C . GLN A 1 95 ? 11.453 1.109 -18.705 1.00 81.25 95 GLN A C 1
ATOM 693 O O . GLN A 1 95 ? 11.842 1.074 -19.874 1.00 81.25 95 GLN A O 1
ATOM 698 N N . ALA A 1 96 ? 12.186 1.669 -17.740 1.00 81.31 96 ALA A N 1
ATOM 699 C CA . ALA A 1 96 ? 13.501 2.249 -17.989 1.00 81.31 96 ALA A CA 1
ATOM 700 C C . ALA A 1 96 ? 14.501 1.193 -18.489 1.00 81.31 96 ALA A C 1
ATOM 702 O O . ALA A 1 96 ? 15.233 1.446 -19.449 1.00 81.31 96 ALA A O 1
ATOM 703 N N . ARG A 1 97 ? 14.498 -0.012 -17.898 1.00 82.81 97 ARG A N 1
ATOM 704 C CA . ARG A 1 97 ? 15.337 -1.135 -18.353 1.00 82.81 97 ARG A CA 1
ATOM 705 C C . ARG A 1 97 ? 14.967 -1.581 -19.764 1.00 82.81 97 ARG A C 1
ATOM 707 O O . ARG A 1 97 ? 15.863 -1.818 -20.576 1.00 82.81 97 ARG A O 1
ATOM 714 N N . GLU A 1 98 ? 13.678 -1.661 -20.087 1.00 85.69 98 GLU A N 1
ATOM 715 C CA . GLU A 1 98 ? 13.239 -2.004 -21.441 1.00 85.69 98 GLU A CA 1
ATOM 716 C C . GLU A 1 98 ? 13.695 -0.977 -22.476 1.00 85.69 98 GLU A C 1
ATOM 718 O O . GLU A 1 98 ? 14.238 -1.353 -23.518 1.00 85.69 98 GLU A O 1
ATOM 723 N N . LEU A 1 99 ? 13.498 0.314 -22.196 1.00 79.69 99 LEU A N 1
ATOM 724 C CA . LEU A 1 99 ? 13.898 1.395 -23.094 1.00 79.69 99 LEU A CA 1
ATOM 725 C C . LEU A 1 99 ? 15.416 1.428 -23.283 1.00 79.69 99 LEU A C 1
ATOM 727 O O . LEU A 1 99 ? 15.880 1.518 -24.419 1.00 79.69 99 LEU A O 1
ATOM 731 N N . ALA A 1 100 ? 16.193 1.261 -22.210 1.00 75.81 100 ALA A N 1
ATOM 732 C CA . ALA A 1 100 ? 17.649 1.152 -22.292 1.00 75.81 100 ALA A CA 1
ATOM 733 C C . ALA A 1 100 ? 18.086 -0.056 -23.141 1.00 75.81 100 ALA A C 1
ATOM 735 O O . ALA A 1 100 ? 18.989 0.048 -23.976 1.00 75.81 100 ALA A O 1
ATOM 736 N N . GLY A 1 101 ? 17.414 -1.200 -22.981 1.00 80.81 101 GLY A N 1
ATOM 737 C CA . GLY A 1 101 ? 17.672 -2.402 -23.771 1.00 80.81 101 GLY A CA 1
ATOM 738 C C . GLY A 1 101 ? 17.296 -2.265 -25.250 1.00 80.81 101 GLY A C 1
ATOM 739 O O . GLY A 1 101 ? 17.956 -2.866 -26.100 1.00 80.81 101 GLY A O 1
ATOM 740 N N . ARG A 1 102 ? 16.258 -1.485 -25.580 1.00 78.44 102 ARG A N 1
ATOM 741 C CA . ARG A 1 102 ? 15.895 -1.149 -26.969 1.00 78.44 102 ARG A CA 1
ATOM 742 C C . ARG A 1 102 ? 16.890 -0.167 -27.574 1.00 78.44 102 ARG A C 1
ATOM 744 O O . ARG A 1 102 ? 17.435 -0.460 -28.629 1.00 78.44 102 ARG A O 1
ATOM 751 N N . ALA A 1 103 ? 17.220 0.910 -26.863 1.00 73.56 103 ALA A N 1
ATOM 752 C CA . ALA A 1 103 ? 18.197 1.900 -27.309 1.00 73.56 103 ALA A CA 1
ATOM 753 C C . ALA A 1 103 ? 19.578 1.275 -27.560 1.00 73.56 103 ALA A C 1
ATOM 755 O O . ALA A 1 103 ? 20.236 1.605 -28.541 1.00 73.56 103 ALA A O 1
ATOM 756 N N . THR A 1 104 ? 19.997 0.326 -26.717 1.00 73.12 104 THR A N 1
ATOM 757 C CA . THR A 1 104 ? 21.259 -0.400 -26.919 1.00 73.12 104 THR A CA 1
ATOM 758 C C . THR A 1 104 ? 21.205 -1.275 -28.172 1.00 73.12 104 THR A C 1
ATOM 760 O O . THR A 1 104 ? 22.156 -1.281 -28.945 1.00 73.12 104 THR A O 1
ATOM 763 N N . ARG A 1 105 ? 20.095 -1.988 -28.412 1.00 72.25 105 ARG A N 1
ATOM 764 C CA . ARG A 1 105 ? 19.912 -2.785 -29.637 1.00 72.25 105 ARG A CA 1
ATOM 765 C C . ARG A 1 105 ? 19.900 -1.913 -30.888 1.00 72.25 105 ARG A C 1
ATOM 767 O O . ARG A 1 105 ? 20.629 -2.210 -31.821 1.00 72.25 105 ARG A O 1
ATOM 774 N N . GLU A 1 106 ? 19.161 -0.811 -30.871 1.00 72.06 106 GLU A N 1
ATOM 775 C CA . GLU A 1 106 ? 19.121 0.145 -31.982 1.00 72.06 106 GLU A CA 1
ATOM 776 C C . GLU A 1 106 ? 20.486 0.797 -32.232 1.00 72.06 106 GLU A C 1
ATOM 778 O O . GLU A 1 106 ? 20.868 1.003 -33.381 1.00 72.06 106 GLU A O 1
ATOM 783 N N . ALA A 1 107 ? 21.251 1.103 -31.179 1.00 67.88 107 ALA A N 1
ATOM 784 C CA . ALA A 1 107 ? 22.612 1.616 -31.314 1.00 67.88 107 ALA A CA 1
ATOM 785 C C . ALA A 1 107 ? 23.549 0.571 -31.937 1.00 67.88 107 ALA A C 1
ATOM 787 O O . ALA A 1 107 ? 24.329 0.914 -32.820 1.00 67.88 107 ALA A O 1
ATOM 788 N N . VAL A 1 108 ? 23.440 -0.695 -31.523 1.00 67.81 108 VAL A N 1
ATOM 789 C CA . VAL A 1 108 ? 24.199 -1.816 -32.101 1.00 67.81 108 VAL A CA 1
ATOM 790 C C . VAL A 1 108 ? 23.800 -2.090 -33.553 1.00 67.81 108 VAL A C 1
ATOM 792 O O . VAL A 1 108 ? 24.666 -2.426 -34.345 1.00 67.81 108 VAL A O 1
ATOM 795 N N . GLU A 1 109 ? 22.528 -1.930 -33.922 1.00 64.94 109 GLU A N 1
ATOM 796 C CA . GLU A 1 109 ? 22.060 -2.087 -35.308 1.00 64.94 109 GLU A CA 1
ATOM 797 C C . GLU A 1 109 ? 22.456 -0.903 -36.204 1.00 64.94 109 GLU A C 1
ATOM 799 O O . GLU A 1 109 ? 22.736 -1.093 -37.385 1.00 64.94 109 GLU A O 1
ATOM 804 N N . ARG A 1 110 ? 22.489 0.322 -35.660 1.00 58.94 110 ARG A N 1
ATOM 805 C CA . ARG A 1 110 ? 22.918 1.536 -36.382 1.00 58.94 110 ARG A CA 1
ATOM 806 C C . ARG A 1 110 ? 24.425 1.647 -36.539 1.00 58.94 110 ARG A C 1
ATOM 808 O O . ARG A 1 110 ? 24.895 2.258 -37.496 1.00 58.94 110 ARG A O 1
ATOM 815 N N . LEU A 1 111 ? 25.179 1.098 -35.595 1.00 58.94 111 LEU A N 1
ATOM 816 C CA . LEU A 1 111 ? 26.585 0.809 -35.802 1.00 58.94 111 LEU A CA 1
ATOM 817 C C . LEU A 1 111 ? 26.629 -0.363 -36.782 1.00 58.94 111 LEU A C 1
ATOM 819 O O . LEU A 1 111 ? 26.514 -1.510 -36.367 1.00 58.94 111 LEU A O 1
ATOM 823 N N . GLU A 1 112 ? 26.775 -0.088 -38.082 1.00 54.44 112 GLU A N 1
ATOM 824 C CA . GLU A 1 112 ? 27.201 -1.103 -39.051 1.00 54.44 112 GLU A CA 1
ATOM 825 C C . GLU A 1 112 ? 28.574 -1.622 -38.603 1.00 54.44 112 GLU A C 1
ATOM 827 O O . GLU A 1 112 ? 29.626 -1.114 -38.990 1.00 54.44 112 GLU A O 1
ATOM 832 N N . LEU A 1 113 ? 28.556 -2.582 -37.677 1.00 54.38 113 LEU A N 1
ATOM 833 C CA . LEU A 1 113 ? 29.737 -3.216 -37.128 1.00 54.38 113 LEU A CA 1
ATOM 834 C C . LEU A 1 113 ? 30.436 -3.880 -38.318 1.00 54.38 113 LEU A C 1
ATOM 836 O O . LEU A 1 113 ? 29.831 -4.756 -38.945 1.00 54.38 113 LEU A O 1
ATOM 840 N N . PRO A 1 114 ? 31.670 -3.473 -38.668 1.00 52.19 114 PRO A N 1
ATOM 841 C CA . PRO A 1 114 ? 32.394 -4.098 -39.766 1.00 52.19 114 PRO A CA 1
ATOM 842 C C . PRO A 1 114 ? 32.453 -5.611 -39.527 1.00 52.19 114 PRO A C 1
ATOM 844 O O . PRO A 1 114 ? 32.594 -6.042 -38.379 1.00 52.19 114 PRO A O 1
ATOM 847 N N . ASP A 1 115 ? 32.351 -6.414 -40.594 1.00 54.06 115 ASP A N 1
ATOM 848 C CA . ASP A 1 115 ? 32.249 -7.889 -40.543 1.00 54.06 115 ASP A CA 1
ATOM 849 C C . ASP A 1 115 ? 33.301 -8.563 -39.633 1.00 54.06 115 ASP A C 1
ATOM 851 O O . ASP A 1 115 ? 33.079 -9.654 -39.109 1.00 54.06 115 ASP A O 1
ATOM 855 N N . SER A 1 116 ? 34.412 -7.881 -39.356 1.00 50.81 116 SER A N 1
ATOM 856 C CA . SER A 1 116 ? 35.444 -8.241 -38.380 1.00 50.81 116 SER A CA 1
ATOM 857 C C . SER A 1 116 ? 34.958 -8.413 -36.927 1.00 50.81 116 SER A C 1
ATOM 859 O O . SER A 1 116 ? 35.657 -9.044 -36.138 1.00 50.81 116 SER A O 1
ATOM 861 N N . LEU A 1 117 ? 33.796 -7.869 -36.542 1.00 52.41 117 LEU A N 1
ATOM 862 C CA . LEU A 1 117 ? 33.242 -7.953 -35.177 1.00 52.41 117 LEU A CA 1
ATOM 863 C C . LEU A 1 117 ? 32.117 -8.996 -35.035 1.00 52.41 117 LEU A C 1
ATOM 865 O O . LEU A 1 117 ? 31.708 -9.307 -33.917 1.00 52.41 117 LEU A O 1
ATOM 869 N N . ARG A 1 118 ? 31.660 -9.598 -36.145 1.00 50.84 118 ARG A N 1
ATOM 870 C CA . ARG A 1 118 ? 30.583 -10.612 -36.178 1.00 50.84 118 ARG A CA 1
ATOM 871 C C . ARG A 1 118 ? 30.953 -11.955 -35.533 1.00 50.84 118 ARG A C 1
ATOM 873 O O . ARG A 1 118 ? 30.072 -12.777 -35.307 1.00 50.84 118 ARG A O 1
ATOM 880 N N . GLY A 1 119 ? 32.237 -12.185 -35.252 1.00 53.34 119 GLY A N 1
ATOM 881 C CA . GLY A 1 119 ? 32.754 -13.415 -34.640 1.00 53.34 119 GLY A CA 1
ATOM 882 C C . GLY A 1 119 ? 33.091 -13.307 -33.151 1.00 53.34 119 GLY A C 1
ATOM 883 O O . GLY A 1 119 ? 33.575 -14.281 -32.577 1.00 53.34 119 GLY A O 1
ATOM 884 N N . LEU A 1 120 ? 32.887 -12.144 -32.521 1.00 53.59 120 LEU A N 1
ATOM 885 C CA . LEU A 1 120 ? 33.233 -11.958 -31.113 1.00 53.59 120 LEU A CA 1
ATOM 886 C C . LEU A 1 120 ? 32.098 -12.428 -30.189 1.00 53.59 120 LEU A C 1
ATOM 888 O O . LEU A 1 120 ? 30.927 -12.158 -30.465 1.00 53.59 120 LEU A O 1
ATOM 892 N N . PRO A 1 121 ? 32.422 -13.104 -29.072 1.00 54.50 121 PRO A N 1
ATOM 893 C CA . PRO A 1 121 ? 31.426 -13.481 -28.080 1.00 54.50 121 PRO A CA 1
ATOM 894 C C . PRO A 1 121 ? 30.770 -12.225 -27.490 1.00 54.50 1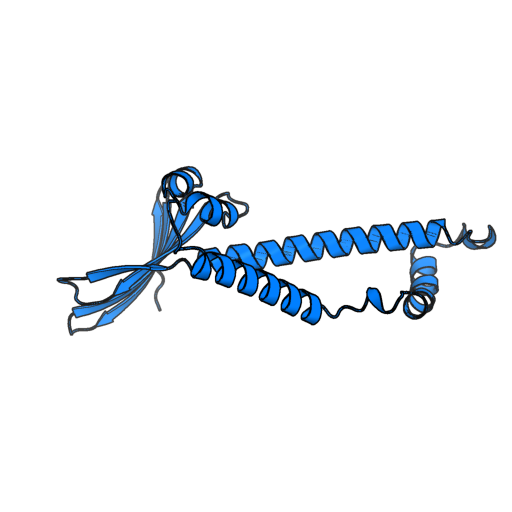21 PRO A C 1
ATOM 896 O O . PRO A 1 121 ? 31.426 -11.198 -27.291 1.00 54.50 121 PRO A O 1
ATOM 899 N N . ALA A 1 122 ? 29.471 -12.318 -27.192 1.00 54.16 122 ALA A N 1
ATOM 900 C CA . ALA A 1 122 ? 28.647 -11.197 -26.729 1.00 54.16 122 ALA A CA 1
ATOM 901 C C . ALA A 1 122 ? 29.236 -10.459 -25.508 1.00 54.16 122 ALA A C 1
ATOM 903 O O . ALA A 1 122 ? 29.030 -9.254 -25.362 1.00 54.16 122 ALA A O 1
ATOM 904 N N . ASP A 1 123 ? 30.014 -11.153 -24.675 1.00 51.09 123 ASP A N 1
ATOM 905 C CA . ASP A 1 123 ? 30.688 -10.566 -23.516 1.00 51.09 123 ASP A CA 1
ATOM 906 C C . ASP A 1 123 ? 31.834 -9.620 -23.900 1.00 51.09 123 ASP A C 1
ATOM 908 O O . ASP A 1 123 ? 31.957 -8.553 -23.306 1.00 51.09 123 ASP A O 1
ATOM 912 N N . SER A 1 124 ? 32.615 -9.932 -24.941 1.00 50.03 124 SER A N 1
ATOM 913 C CA . SER A 1 124 ? 33.688 -9.050 -25.428 1.00 50.03 124 SER A CA 1
ATOM 914 C C . SER A 1 124 ? 33.139 -7.816 -26.143 1.00 50.03 124 SER A C 1
ATOM 916 O O . SER A 1 124 ? 33.704 -6.728 -26.020 1.00 50.03 124 SER A O 1
ATOM 918 N N . LEU A 1 125 ? 32.007 -7.961 -26.841 1.00 53.25 125 LEU A N 1
ATOM 919 C CA . LEU A 1 125 ? 31.275 -6.823 -27.404 1.00 53.25 125 LEU A CA 1
ATOM 920 C C . LEU A 1 125 ? 30.721 -5.927 -26.294 1.00 53.25 125 LEU A C 1
ATOM 922 O O . LEU A 1 125 ? 30.807 -4.709 -26.405 1.00 53.25 125 LEU A O 1
ATOM 926 N N . ARG A 1 126 ? 30.224 -6.506 -25.195 1.00 53.03 126 ARG A N 1
ATOM 927 C CA . ARG A 1 126 ? 29.765 -5.757 -24.017 1.00 53.03 126 ARG A CA 1
ATOM 928 C C . ARG A 1 126 ? 30.867 -4.939 -23.356 1.00 53.03 126 ARG A C 1
ATOM 930 O O . ARG A 1 126 ? 30.587 -3.824 -22.939 1.00 53.03 126 ARG A O 1
ATOM 937 N N . THR A 1 127 ? 32.090 -5.459 -23.256 1.00 58.00 127 THR A N 1
ATOM 938 C CA . THR A 1 127 ? 33.209 -4.707 -22.662 1.00 58.00 127 THR A CA 1
ATOM 939 C C . THR A 1 127 ? 33.654 -3.562 -23.576 1.00 58.00 127 THR A C 1
ATOM 941 O O . THR A 1 127 ? 33.773 -2.429 -23.125 1.00 58.00 127 THR A O 1
ATOM 944 N N . LEU A 1 128 ? 33.807 -3.827 -24.880 1.00 50.91 128 LEU A N 1
ATOM 945 C CA . LEU A 1 128 ? 34.236 -2.823 -25.866 1.00 50.91 128 LEU A CA 1
ATOM 946 C C . LEU A 1 128 ? 33.197 -1.716 -26.091 1.00 50.91 128 LEU A C 1
ATOM 948 O O . LEU A 1 128 ? 33.543 -0.535 -26.151 1.00 50.91 128 LEU A O 1
ATOM 952 N N . LEU A 1 129 ? 31.919 -2.087 -26.203 1.00 52.78 129 LEU A N 1
ATOM 953 C CA . LEU A 1 129 ? 30.824 -1.127 -26.324 1.00 52.78 129 LEU A CA 1
ATOM 954 C C . LEU A 1 129 ? 30.501 -0.477 -24.979 1.00 52.78 129 LEU A C 1
ATOM 956 O O . LEU A 1 129 ? 30.097 0.673 -24.978 1.00 52.78 129 LEU A O 1
ATOM 960 N N . GLY A 1 130 ? 30.707 -1.147 -23.843 1.00 51.53 130 GLY A N 1
ATOM 961 C CA . GLY A 1 130 ? 30.517 -0.562 -22.513 1.00 51.53 130 GLY A CA 1
ATOM 962 C C . GLY A 1 130 ? 31.418 0.650 -22.273 1.00 51.53 130 GLY A C 1
ATOM 963 O O . GLY A 1 130 ? 30.927 1.689 -21.832 1.00 51.53 130 GLY A O 1
ATOM 964 N N . ASP A 1 131 ? 32.691 0.554 -22.665 1.00 49.12 131 ASP A N 1
ATOM 965 C CA . ASP A 1 131 ? 33.663 1.648 -22.524 1.00 49.12 131 ASP A CA 1
ATOM 966 C C . ASP A 1 131 ? 33.445 2.789 -23.537 1.00 49.12 131 ASP A C 1
ATOM 968 O O . 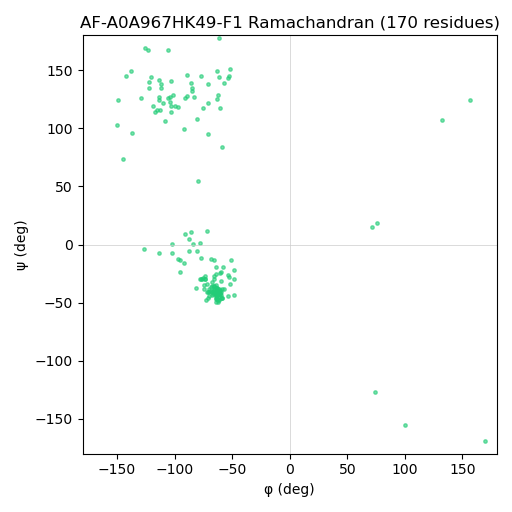ASP A 1 131 ? 33.715 3.950 -23.228 1.00 49.12 131 ASP A O 1
ATOM 972 N N . SER A 1 132 ? 32.914 2.498 -24.733 1.00 40.94 132 SER A N 1
ATOM 973 C CA . SER A 1 132 ? 32.670 3.516 -25.778 1.00 40.94 132 SER A CA 1
ATOM 974 C C . SER A 1 132 ? 31.246 4.089 -25.792 1.00 40.94 132 SER A C 1
ATOM 976 O O . SER A 1 132 ? 31.033 5.199 -26.270 1.00 40.94 132 SER A O 1
ATOM 978 N N . LEU A 1 133 ? 30.246 3.379 -25.266 1.00 46.78 133 LEU A N 1
ATOM 979 C CA . LEU A 1 133 ? 28.881 3.899 -25.133 1.00 46.78 133 LEU A CA 1
ATOM 980 C C . LEU A 1 133 ? 28.774 4.850 -23.941 1.00 46.78 133 LEU A C 1
ATOM 982 O O . LEU A 1 133 ? 28.025 5.817 -24.021 1.00 46.78 133 LEU A O 1
ATOM 986 N N . PHE A 1 134 ? 29.571 4.677 -22.881 1.00 44.31 134 PHE A N 1
ATOM 987 C CA . PHE A 1 134 ? 29.581 5.619 -21.752 1.00 44.31 134 PHE A CA 1
ATOM 988 C C . PHE A 1 134 ? 29.965 7.056 -22.154 1.00 44.31 134 PHE A C 1
ATOM 990 O O . PHE A 1 134 ? 29.580 8.011 -21.478 1.00 44.31 134 PHE A O 1
ATOM 997 N N . THR A 1 135 ? 30.688 7.216 -23.265 1.00 45.50 135 THR A N 1
ATOM 998 C CA . THR A 1 135 ? 31.074 8.508 -23.851 1.00 45.50 135 THR A CA 1
ATOM 999 C C . THR A 1 135 ? 30.136 8.993 -24.963 1.00 45.50 135 THR A C 1
ATOM 1001 O O . THR A 1 135 ? 30.201 10.167 -25.320 1.00 45.50 135 THR A O 1
ATOM 1004 N N . LEU A 1 136 ? 29.247 8.135 -25.484 1.00 38.19 136 LEU A N 1
ATOM 1005 C CA . LEU A 1 136 ? 28.332 8.443 -26.596 1.00 38.19 136 LEU A CA 1
ATOM 1006 C C . LEU A 1 136 ? 26.844 8.456 -26.218 1.00 38.19 136 LEU A C 1
ATOM 1008 O O . LEU A 1 136 ? 26.022 8.856 -27.045 1.00 38.19 136 LEU A O 1
ATOM 1012 N N . LEU A 1 137 ? 26.462 8.062 -24.996 1.00 41.22 137 LEU A N 1
ATOM 1013 C CA . LEU A 1 137 ? 25.112 8.349 -24.515 1.00 41.22 137 LEU A CA 1
ATOM 1014 C C . LEU A 1 137 ? 24.936 9.878 -24.437 1.00 41.22 137 LEU A C 1
ATOM 1016 O O . LEU A 1 137 ? 25.724 10.537 -23.755 1.00 41.22 137 LEU A O 1
ATOM 1020 N N . PRO A 1 138 ? 23.912 10.461 -25.090 1.00 41.56 138 PRO A N 1
ATOM 1021 C CA . PRO A 1 138 ? 23.608 11.871 -24.903 1.00 41.56 138 PRO A CA 1
ATOM 1022 C C . PRO A 1 138 ? 23.352 12.120 -23.413 1.00 41.56 138 PRO A C 1
ATOM 1024 O O . PRO A 1 138 ? 22.665 11.326 -22.762 1.00 41.56 138 PRO A O 1
ATOM 1027 N N . ASP A 1 139 ? 23.863 13.234 -22.877 1.00 43.19 139 ASP A N 1
ATOM 1028 C CA . ASP A 1 139 ? 23.691 13.646 -21.470 1.00 43.19 139 ASP A CA 1
ATOM 1029 C C . ASP A 1 139 ? 22.218 13.648 -21.005 1.00 43.19 139 ASP A C 1
ATOM 1031 O O . ASP A 1 139 ? 21.930 13.651 -19.814 1.00 43.19 139 ASP A O 1
ATOM 1035 N N . SER A 1 140 ? 21.264 13.560 -21.935 1.00 40.66 140 SER A N 1
ATOM 1036 C CA . SER A 1 140 ? 19.830 13.402 -21.693 1.00 40.66 140 SER A CA 1
ATOM 1037 C C . SER A 1 140 ? 19.408 12.091 -21.008 1.00 40.66 140 SER A C 1
ATOM 1039 O O . SER A 1 140 ? 18.303 12.046 -20.473 1.00 40.66 140 SER A O 1
ATOM 1041 N N . VAL A 1 141 ? 20.232 11.032 -21.014 1.00 44.69 141 VAL A N 1
ATOM 1042 C CA . VAL A 1 141 ? 19.917 9.748 -20.335 1.00 44.69 141 VAL A CA 1
ATOM 1043 C C . VAL A 1 141 ? 20.568 9.654 -18.949 1.00 44.69 141 VAL A C 1
ATOM 1045 O O . VAL A 1 141 ? 20.163 8.837 -18.126 1.00 44.69 141 VAL A O 1
ATOM 1048 N N . LYS A 1 142 ? 21.505 10.555 -18.627 1.00 46.34 142 LYS A N 1
ATOM 1049 C CA . LYS A 1 142 ? 21.936 10.814 -17.247 1.00 46.34 142 LYS A CA 1
ATOM 1050 C C . LYS A 1 142 ? 20.919 11.718 -16.545 1.00 46.34 142 LYS A C 1
ATOM 1052 O O . LYS A 1 142 ? 21.269 12.773 -16.029 1.00 46.34 142 LYS A O 1
ATOM 1057 N N . LEU A 1 143 ? 19.649 11.332 -16.523 1.00 47.47 143 LEU A N 1
ATOM 1058 C CA . LEU A 1 143 ? 18.787 11.829 -15.458 1.00 47.47 143 LEU A CA 1
ATOM 1059 C C . LEU A 1 143 ? 19.110 10.946 -14.252 1.00 47.47 143 LEU A C 1
ATOM 1061 O O . LEU A 1 143 ? 18.800 9.753 -14.306 1.00 47.47 143 LEU A O 1
ATOM 1065 N N . PRO A 1 144 ? 19.798 11.454 -13.209 1.00 47.22 144 PRO A N 1
ATOM 1066 C CA . PRO A 1 144 ? 19.948 10.685 -11.984 1.00 47.22 144 PRO A CA 1
ATOM 1067 C C . PRO A 1 144 ? 18.550 10.261 -11.531 1.00 47.22 144 PRO A C 1
ATOM 1069 O O . PRO A 1 144 ? 17.578 10.987 -11.749 1.00 47.22 144 PRO A O 1
ATOM 1072 N N . ALA A 1 145 ? 18.426 9.068 -10.950 1.00 47.91 145 ALA A N 1
ATOM 1073 C CA . ALA A 1 145 ? 17.148 8.563 -10.443 1.00 47.91 145 ALA A CA 1
ATOM 1074 C C . ALA A 1 145 ? 16.419 9.614 -9.573 1.00 47.91 145 ALA A C 1
ATOM 1076 O O . ALA A 1 145 ? 15.194 9.711 -9.615 1.00 47.91 145 ALA A O 1
ATOM 1077 N N . ASP A 1 146 ? 17.189 10.481 -8.912 1.00 46.50 146 ASP A N 1
ATOM 1078 C CA . ASP A 1 146 ? 16.736 11.650 -8.158 1.00 46.50 146 ASP A CA 1
ATOM 1079 C C . ASP A 1 146 ? 15.914 12.650 -8.996 1.00 46.50 146 ASP A C 1
ATOM 1081 O O . ASP A 1 146 ? 14.902 13.153 -8.525 1.00 46.50 146 ASP A O 1
ATOM 1085 N N . SER A 1 147 ? 16.255 12.895 -10.266 1.00 47.56 147 SER A N 1
ATOM 1086 C CA . SER A 1 147 ? 15.510 13.807 -11.155 1.00 47.56 147 SER A CA 1
ATOM 1087 C C . SER A 1 147 ? 14.175 13.236 -11.629 1.00 47.56 147 SER A C 1
ATOM 1089 O O . SER A 1 147 ? 13.246 13.986 -11.933 1.00 47.56 147 SER A O 1
ATOM 1091 N N . LEU A 1 148 ? 14.078 11.909 -11.749 1.00 49.06 148 LEU A N 1
ATOM 1092 C CA . LEU A 1 148 ? 12.810 11.241 -12.047 1.00 49.06 148 LEU A CA 1
ATOM 1093 C C . LEU A 1 148 ? 11.909 11.228 -10.814 1.00 49.06 148 LEU A C 1
ATOM 1095 O O . LEU A 1 148 ? 10.707 11.444 -10.948 1.00 49.06 148 LEU A O 1
ATOM 1099 N N . GLN A 1 149 ? 12.494 11.036 -9.632 1.00 48.78 149 GLN A N 1
ATOM 1100 C CA . GLN A 1 149 ? 11.790 11.139 -8.362 1.00 48.78 149 GLN A CA 1
ATOM 1101 C C . GLN A 1 149 ? 11.246 12.558 -8.135 1.00 48.78 149 GLN A C 1
ATOM 1103 O O . GLN A 1 149 ? 10.052 12.709 -7.896 1.00 48.78 149 GLN A O 1
ATOM 1108 N N . GLU A 1 150 ? 12.073 13.589 -8.311 1.00 52.50 150 GLU A N 1
ATOM 1109 C CA . GLU A 1 150 ? 11.680 14.996 -8.147 1.00 52.50 150 GLU A CA 1
ATOM 1110 C C . GLU A 1 150 ? 10.566 15.388 -9.136 1.00 52.50 150 GLU A C 1
ATOM 1112 O O . GLU A 1 150 ? 9.548 15.957 -8.750 1.00 52.50 150 GLU A O 1
ATOM 1117 N N . ARG A 1 151 ? 10.665 14.959 -10.405 1.00 54.47 151 ARG A N 1
ATOM 1118 C CA . ARG A 1 151 ? 9.608 15.191 -11.408 1.00 54.47 151 ARG A CA 1
ATOM 1119 C C . ARG A 1 151 ? 8.317 14.426 -11.131 1.00 54.47 151 ARG A C 1
ATOM 1121 O O . ARG A 1 151 ? 7.236 14.928 -11.441 1.00 54.47 151 ARG A O 1
ATOM 1128 N N . ALA A 1 152 ? 8.407 13.208 -10.601 1.00 52.44 152 ALA A N 1
ATOM 1129 C CA . ALA A 1 152 ? 7.232 12.427 -10.234 1.00 52.44 152 ALA A C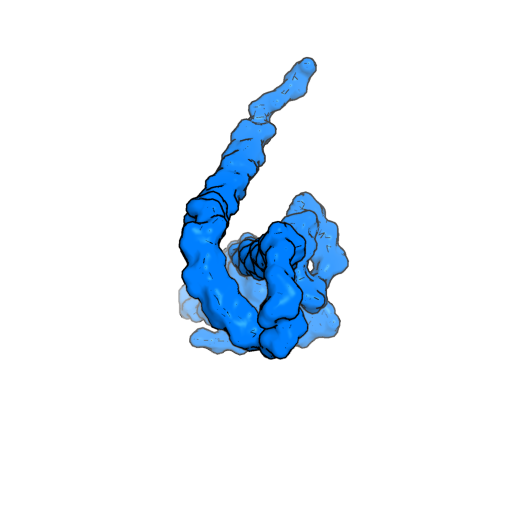A 1
ATOM 1130 C C . ALA A 1 152 ? 6.523 13.040 -9.019 1.00 52.44 152 ALA A C 1
ATOM 1132 O O . ALA A 1 152 ? 5.293 13.126 -9.015 1.00 52.44 152 ALA A O 1
ATOM 1133 N N . GLU A 1 153 ? 7.284 13.508 -8.027 1.00 57.22 153 GLU A N 1
ATOM 1134 C CA . GLU A 1 153 ? 6.772 14.217 -6.853 1.00 57.22 153 GLU A CA 1
ATOM 1135 C C . GLU A 1 153 ? 6.121 15.552 -7.239 1.00 57.22 153 GLU A C 1
ATOM 1137 O O . GLU A 1 153 ? 4.988 15.807 -6.821 1.00 57.22 153 GLU A O 1
ATOM 1142 N N . ASP A 1 154 ? 6.751 16.340 -8.115 1.00 66.00 154 ASP A N 1
ATOM 1143 C CA . ASP A 1 154 ? 6.191 17.592 -8.639 1.00 66.00 154 ASP A CA 1
ATOM 1144 C C . ASP A 1 154 ? 4.888 17.361 -9.415 1.00 66.00 154 ASP A C 1
ATOM 1146 O O . ASP A 1 154 ? 3.879 18.032 -9.176 1.00 66.00 154 ASP A O 1
ATOM 1150 N N . ALA A 1 155 ? 4.853 16.354 -10.295 1.00 61.56 155 ALA A N 1
ATOM 1151 C CA . ALA A 1 155 ? 3.651 16.014 -11.056 1.00 61.56 155 ALA A CA 1
ATOM 1152 C C . ALA A 1 155 ? 2.498 15.545 -10.147 1.00 61.56 155 ALA A C 1
ATOM 1154 O O . ALA A 1 155 ? 1.326 15.841 -10.409 1.00 61.56 155 ALA A O 1
ATOM 1155 N N . LEU A 1 156 ? 2.811 14.833 -9.059 1.00 57.12 156 LEU A N 1
ATOM 1156 C CA . LEU A 1 156 ? 1.839 14.420 -8.046 1.00 57.12 156 LEU A CA 1
ATOM 1157 C C . LEU A 1 156 ? 1.333 15.609 -7.227 1.00 57.12 156 LEU A C 1
ATOM 1159 O O . LEU A 1 156 ? 0.120 15.730 -7.035 1.00 57.12 156 LEU A O 1
ATOM 1163 N N . GLN A 1 157 ? 2.222 16.504 -6.789 1.00 66.81 157 GLN A N 1
ATOM 1164 C CA . GLN A 1 157 ? 1.854 17.712 -6.051 1.00 66.81 157 GLN A CA 1
ATOM 1165 C C . GLN A 1 157 ? 0.989 18.648 -6.891 1.00 66.81 157 GLN A C 1
ATOM 1167 O O . GLN A 1 157 ? -0.009 19.173 -6.393 1.00 66.81 157 GLN A O 1
ATOM 1172 N N . GLU A 1 158 ? 1.307 1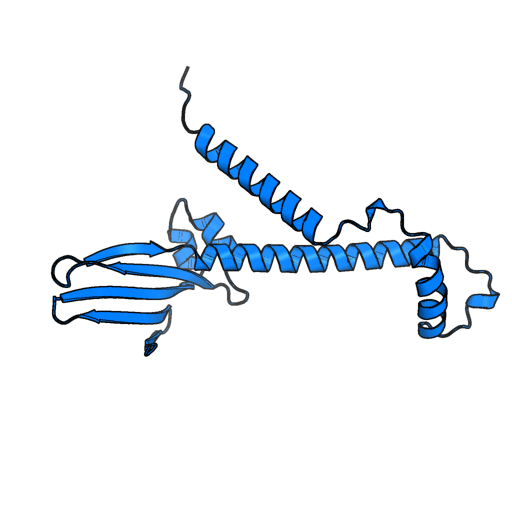8.828 -8.170 1.00 60.94 158 GLU A N 1
ATOM 1173 C CA . GLU A 1 158 ? 0.520 19.670 -9.065 1.00 60.94 158 GLU A CA 1
ATOM 1174 C C . GLU A 1 158 ? -0.882 19.090 -9.296 1.00 60.94 158 GLU A C 1
ATOM 1176 O O . GLU A 1 158 ? -1.883 19.815 -9.276 1.00 60.94 158 GLU A O 1
ATOM 1181 N N . ARG A 1 159 ? -0.989 17.762 -9.410 1.00 53.91 159 ARG A N 1
ATOM 1182 C CA . ARG A 1 159 ? -2.270 17.062 -9.564 1.00 53.91 159 ARG A CA 1
ATOM 1183 C C . ARG A 1 159 ? -3.118 17.120 -8.290 1.00 53.91 159 ARG A C 1
ATOM 1185 O O . ARG A 1 159 ? -4.317 17.388 -8.377 1.00 53.91 159 ARG A O 1
ATOM 1192 N N . LEU A 1 160 ? -2.498 16.976 -7.119 1.00 58.81 160 LEU A N 1
ATOM 1193 C CA . LEU A 1 160 ? -3.131 17.186 -5.810 1.00 58.81 160 LEU A CA 1
ATOM 1194 C C . LEU A 1 160 ? -3.594 18.634 -5.632 1.00 58.81 160 LEU A C 1
ATOM 1196 O O . LEU A 1 160 ? -4.725 18.880 -5.216 1.00 58.81 160 LEU A O 1
ATOM 1200 N N . ARG A 1 161 ? -2.768 19.606 -6.022 1.00 64.81 161 ARG A N 1
ATOM 1201 C CA . ARG A 1 161 ? -3.109 21.031 -5.969 1.00 64.81 161 ARG A CA 1
ATOM 1202 C C . ARG A 1 161 ? -4.282 21.362 -6.885 1.00 64.81 161 ARG A C 1
ATOM 1204 O O . ARG A 1 161 ? -5.139 22.157 -6.511 1.00 64.81 161 ARG A O 1
ATOM 1211 N N . LYS A 1 162 ? -4.358 20.737 -8.059 1.00 62.25 162 LYS A N 1
ATOM 1212 C CA . LYS A 1 162 ? -5.470 20.907 -9.001 1.00 62.25 162 LYS A CA 1
ATOM 1213 C C . LYS A 1 162 ? -6.773 20.300 -8.473 1.00 62.25 162 LYS A C 1
ATOM 1215 O O . LYS A 1 162 ? -7.827 20.904 -8.647 1.00 62.25 162 LYS A O 1
ATOM 1220 N N . LEU A 1 163 ? -6.701 19.167 -7.774 1.00 52.78 163 LEU A N 1
ATOM 1221 C CA . LEU A 1 163 ? -7.855 18.534 -7.126 1.00 52.78 163 LEU A CA 1
ATOM 1222 C C . LEU A 1 163 ? -8.351 19.326 -5.908 1.00 52.78 163 LEU A C 1
ATOM 1224 O O . LEU A 1 163 ? -9.553 19.515 -5.753 1.00 52.78 163 LEU A O 1
ATOM 1228 N N . LEU A 1 164 ? -7.439 19.860 -5.094 1.00 57.72 164 LEU A N 1
ATOM 1229 C CA . LEU A 1 164 ? -7.783 20.662 -3.915 1.00 57.72 164 LEU A CA 1
ATOM 1230 C C . LEU A 1 164 ? -8.254 22.083 -4.273 1.00 57.72 164 LEU A C 1
ATOM 1232 O O . LEU A 1 164 ? -9.060 22.663 -3.553 1.00 57.72 164 LEU A O 1
ATOM 1236 N N . ARG A 1 165 ? -7.787 22.651 -5.395 1.00 52.94 165 ARG A N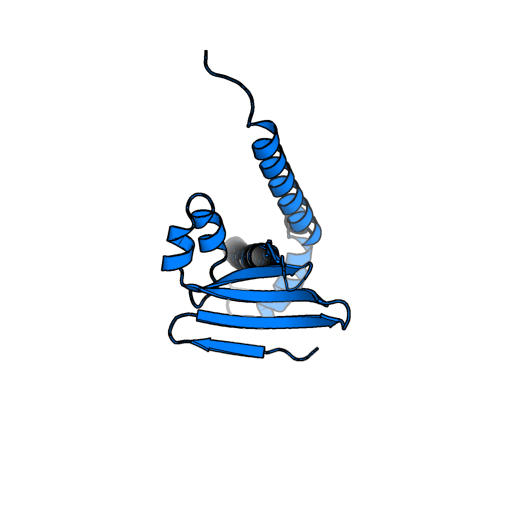 1
ATOM 1237 C CA . ARG A 1 165 ? -8.174 23.996 -5.862 1.00 52.94 165 ARG A CA 1
ATOM 1238 C C . ARG A 1 165 ? -9.370 23.991 -6.828 1.00 52.94 165 ARG A C 1
ATOM 1240 O O . ARG A 1 165 ? -9.977 25.035 -7.029 1.00 52.94 165 ARG A O 1
ATOM 1247 N N . GLY A 1 166 ? -9.724 22.840 -7.404 1.00 48.03 166 GLY A N 1
ATOM 1248 C CA . GLY A 1 166 ? -10.828 22.675 -8.363 1.00 48.03 166 GLY A CA 1
ATOM 1249 C C . GLY A 1 166 ? -12.210 22.404 -7.751 1.00 48.03 166 GLY A C 1
ATOM 1250 O O . GLY A 1 166 ? -13.157 22.174 -8.494 1.00 48.03 166 GLY A O 1
ATOM 1251 N N . GLY A 1 167 ? -12.347 22.425 -6.422 1.00 46.47 167 GLY A N 1
ATOM 1252 C CA . GLY A 1 167 ? -13.598 22.124 -5.712 1.00 46.47 167 GLY A CA 1
ATOM 1253 C C . GLY A 1 167 ? -14.582 23.290 -5.536 1.00 46.47 167 GLY A C 1
ATOM 1254 O O . GLY A 1 167 ? -15.531 23.151 -4.770 1.00 46.47 167 GLY A O 1
ATOM 1255 N N . GLY A 1 168 ? -14.388 24.439 -6.194 1.00 49.56 168 GLY A N 1
ATOM 1256 C CA . GLY A 1 168 ? -15.257 25.604 -5.996 1.00 49.56 168 GLY A CA 1
ATOM 1257 C C . GLY A 1 168 ? -15.382 26.501 -7.223 1.00 49.56 168 GLY A C 1
ATOM 1258 O O . GLY A 1 168 ? -14.503 27.312 -7.491 1.00 49.56 168 GLY A O 1
ATOM 1259 N N . GLY A 1 169 ? -16.513 26.392 -7.919 1.00 43.78 169 GLY A N 1
ATOM 1260 C CA . GLY A 1 169 ? -16.955 27.327 -8.956 1.00 43.78 169 GLY A CA 1
ATOM 1261 C C . GLY A 1 169 ? -17.400 26.575 -10.206 1.00 43.78 169 GLY A C 1
ATOM 1262 O O . GLY A 1 169 ? -16.580 26.026 -10.922 1.00 43.78 169 GLY A O 1
ATOM 1263 N N . GLY A 1 170 ? -18.673 26.472 -10.545 1.00 40.88 170 GLY A N 1
ATOM 1264 C CA . GLY A 1 170 ? -19.862 27.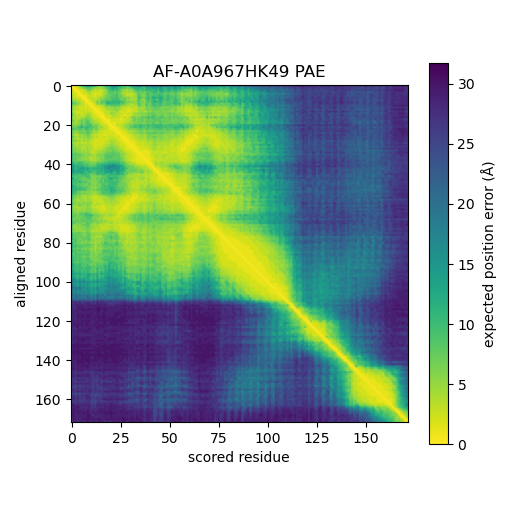141 -10.051 1.00 40.88 170 GLY A CA 1
ATOM 1265 C C . GLY A 1 170 ? -20.865 27.041 -11.190 1.00 40.88 170 GLY A C 1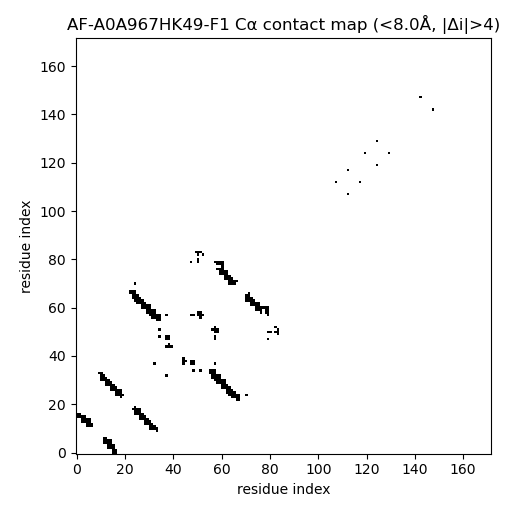
ATOM 1266 O O . GLY A 1 170 ? -20.547 27.397 -12.321 1.00 40.88 170 GLY A O 1
ATOM 1267 N N . SER A 1 171 ? -22.037 26.488 -10.892 1.00 44.59 171 SER A N 1
ATOM 1268 C CA . SER A 1 171 ? -23.200 26.494 -11.772 1.00 44.59 171 SER A CA 1
ATOM 1269 C C . SER A 1 171 ? -23.505 27.917 -12.247 1.00 44.59 171 SER A C 1
ATOM 1271 O O . SER A 1 171 ? -23.251 28.885 -11.523 1.00 44.59 171 SER A O 1
ATOM 1273 N N . ARG A 1 172 ? -24.088 28.025 -13.439 1.00 46.03 172 ARG A N 1
ATOM 1274 C CA . ARG A 1 172 ? -23.991 29.177 -14.332 1.00 46.03 172 ARG A CA 1
ATOM 1275 C C . ARG A 1 172 ? -24.511 28.827 -15.713 1.00 46.03 172 ARG A C 1
ATOM 1277 O O . ARG A 1 172 ? -23.733 29.071 -16.651 1.00 46.03 172 ARG A O 1
#

Sequence (172 aa):
MDQTVLQGDRLEARAAGSFDISGRLDLGATLLLPRDLAERAGSLSRELVAAAGADGRVPVGLRITGNVERPDVALDLSAARTAVVDRAREAAEEQARELAGRATREAVERLELPDSLRGLPADSLRTLLGDSLFTLLPDSVKLPADSLQERAEDALQERLRKLLRGGGGGSR